Protein AF-A0A920PDA5-F1 (afdb_monomer_lite)

Secondary structure (DSSP, 8-state):
---SEEEEEEEBS-HHHHHHHHHTTT--BSS--EE---HHHH---EEEEEE-GGGPEEEEEE--TT---HHHHHHHHHHHHH---TTSB-S--EEEE--S-HHHHHHHHH--

pLDDT: mean 82.83, std 9.64, range [52.16, 95.06]

Foldseek 3Di:
DDWDFQAFEKEFQDVQVLQVVCVVVVWHWPDPWDWDDPDDQQHTKTWIWTQDPPRHIYIYIYGDPDGNDPVSVVVVVVCVVVDADPSGIDDGDDTHTDDPDPVVVVCVVPVD

Radius of gyration: 15.08 Å; chains: 1; bounding box: 34×31×33 Å

Structure (mmCIF, N/CA/C/O backbone):
data_AF-A0A920PDA5-F1
#
_entry.id   AF-A0A920PDA5-F1
#
loop_
_atom_site.group_PDB
_atom_site.id
_atom_site.type_symbol
_atom_site.label_atom_id
_atom_site.label_alt_id
_atom_site.label_comp_id
_atom_site.label_asym_id
_atom_site.label_entity_id
_atom_site.label_seq_id
_atom_site.pdbx_PDB_ins_code
_atom_site.Cartn_x
_atom_site.Cartn_y
_atom_site.Cartn_z
_atom_site.occupancy
_atom_site.B_iso_or_equiv
_atom_site.auth_seq_id
_atom_site.auth_comp_id
_atom_site.auth_asym_id
_atom_site.auth_atom_id
_atom_site.pdbx_PDB_model_num
ATOM 1 N N . MET A 1 1 ? 9.826 -16.764 -16.885 1.00 57.25 1 MET A N 1
ATOM 2 C CA . MET A 1 1 ? 9.803 -15.631 -15.934 1.00 57.25 1 MET A CA 1
ATOM 3 C C . MET A 1 1 ? 8.397 -15.062 -15.956 1.00 57.25 1 MET A C 1
ATOM 5 O O . MET A 1 1 ? 7.923 -14.759 -17.045 1.00 57.25 1 MET A O 1
ATOM 9 N N . ILE A 1 2 ? 7.713 -15.009 -14.813 1.00 56.50 2 ILE A N 1
ATOM 10 C CA . ILE A 1 2 ? 6.365 -14.430 -14.738 1.00 56.50 2 ILE A CA 1
ATOM 11 C C . ILE A 1 2 ? 6.511 -12.916 -14.937 1.00 56.50 2 ILE A C 1
ATOM 13 O O . ILE A 1 2 ? 7.233 -12.264 -14.188 1.00 56.50 2 ILE A O 1
ATOM 17 N N . ARG A 1 3 ? 5.890 -12.385 -15.994 1.00 66.62 3 ARG A N 1
ATOM 18 C CA . ARG A 1 3 ? 5.798 -10.947 -16.280 1.00 66.62 3 ARG A CA 1
ATOM 19 C C . ARG A 1 3 ? 4.418 -10.485 -15.818 1.00 66.62 3 ARG A C 1
ATOM 21 O O . ARG A 1 3 ? 3.429 -11.048 -16.274 1.00 66.62 3 ARG A O 1
ATOM 28 N N . GLY A 1 4 ? 4.353 -9.513 -14.913 1.00 75.25 4 GLY A N 1
ATOM 29 C CA . GLY A 1 4 ? 3.092 -9.036 -14.340 1.00 75.25 4 GLY A CA 1
ATOM 30 C C . GLY A 1 4 ? 3.295 -8.218 -13.066 1.00 75.25 4 GLY A C 1
ATOM 31 O O . GLY A 1 4 ? 4.436 -7.958 -12.668 1.00 75.25 4 GLY A O 1
ATOM 32 N N . PHE A 1 5 ? 2.186 -7.816 -12.442 1.00 79.69 5 PHE A N 1
ATOM 33 C CA . PHE A 1 5 ? 2.205 -7.162 -11.136 1.00 79.69 5 PHE A CA 1
ATOM 34 C C . PHE A 1 5 ? 2.681 -8.134 -10.059 1.00 79.69 5 PHE A C 1
ATOM 36 O O . PHE A 1 5 ? 2.258 -9.288 -10.021 1.00 79.69 5 PHE A O 1
ATOM 43 N N . TRP A 1 6 ? 3.564 -7.656 -9.191 1.00 83.06 6 TRP A N 1
ATOM 44 C CA . TRP A 1 6 ? 3.911 -8.354 -7.959 1.00 83.06 6 TRP A CA 1
ATOM 45 C C . TRP A 1 6 ? 2.885 -8.056 -6.878 1.00 83.06 6 TRP A C 1
ATOM 47 O O . TRP A 1 6 ? 2.436 -8.975 -6.202 1.00 83.06 6 TRP A O 1
ATOM 57 N N . ASN A 1 7 ? 2.486 -6.790 -6.747 1.00 87.44 7 ASN A N 1
ATOM 58 C CA . ASN A 1 7 ? 1.445 -6.399 -5.815 1.00 87.44 7 ASN A CA 1
ATOM 59 C C . ASN A 1 7 ? 0.748 -5.094 -6.223 1.00 87.44 7 ASN A C 1
ATOM 61 O O . ASN A 1 7 ? 1.267 -4.287 -7.004 1.00 87.44 7 ASN A O 1
ATOM 65 N N . ILE A 1 8 ? -0.421 -4.886 -5.625 1.00 88.06 8 ILE A N 1
ATOM 66 C CA . ILE A 1 8 ? -1.169 -3.628 -5.654 1.00 88.06 8 ILE A CA 1
ATOM 67 C C . ILE A 1 8 ? -1.159 -3.049 -4.239 1.00 88.06 8 ILE A C 1
ATOM 69 O O . ILE A 1 8 ? -1.428 -3.780 -3.284 1.00 88.06 8 ILE A O 1
ATOM 73 N N . ASN A 1 9 ? -0.852 -1.758 -4.091 1.00 86.56 9 ASN A N 1
ATOM 74 C CA . ASN A 1 9 ? -0.862 -1.092 -2.791 1.00 86.56 9 ASN A CA 1
ATOM 75 C C . ASN A 1 9 ? -2.154 -0.289 -2.598 1.00 86.56 9 ASN A C 1
ATOM 77 O O . ASN A 1 9 ? -2.525 0.532 -3.444 1.00 86.56 9 ASN A O 1
ATOM 81 N N . PHE A 1 10 ? -2.794 -0.475 -1.445 1.00 87.12 10 PHE A N 1
ATOM 82 C CA . PHE A 1 10 ? -3.895 0.361 -0.972 1.00 87.12 10 PHE A CA 1
ATOM 83 C C . PHE A 1 10 ? -3.476 1.075 0.300 1.00 87.12 10 PHE A C 1
ATOM 85 O O . PHE A 1 10 ? -2.982 0.447 1.236 1.00 87.12 10 PHE A O 1
ATOM 92 N N . TYR A 1 11 ? -3.717 2.381 0.355 1.00 86.94 11 TYR A N 1
ATOM 93 C CA . TYR A 1 11 ? -3.396 3.161 1.537 1.00 86.94 11 TYR A CA 1
ATOM 94 C C . TYR A 1 11 ? -4.615 3.222 2.455 1.00 86.94 11 TYR A C 1
ATOM 96 O O . TYR A 1 11 ? -5.752 3.405 2.009 1.00 86.94 11 TYR A O 1
ATOM 104 N N . VAL A 1 12 ? -4.388 3.018 3.749 1.00 87.44 12 VAL A N 1
ATOM 105 C CA . VAL A 1 12 ? -5.455 2.896 4.748 1.00 87.44 12 VAL A CA 1
ATOM 106 C C . VAL A 1 12 ? -5.200 3.809 5.937 1.00 87.44 12 VAL A C 1
ATOM 108 O O . VAL A 1 12 ? -4.062 4.048 6.336 1.00 87.44 12 VAL A O 1
ATOM 111 N N . LYS A 1 13 ? -6.287 4.327 6.519 1.00 85.00 13 LYS A N 1
ATOM 112 C CA . LYS A 1 13 ? -6.216 5.220 7.687 1.00 85.00 13 LYS A CA 1
ATOM 113 C C . LYS A 1 13 ? -5.865 4.477 8.977 1.00 85.00 13 LYS A C 1
ATOM 115 O O . LYS A 1 13 ? -5.176 5.023 9.832 1.00 85.00 13 LYS A O 1
ATOM 120 N N . ASP A 1 14 ? -6.441 3.289 9.119 1.00 89.50 14 ASP A N 1
ATOM 121 C CA . ASP A 1 14 ? -6.328 2.417 10.283 1.00 89.50 14 ASP A CA 1
ATOM 122 C C . ASP A 1 14 ? -6.179 0.985 9.772 1.00 89.50 14 ASP A C 1
ATOM 124 O O . ASP A 1 14 ? -7.155 0.339 9.374 1.00 89.50 14 ASP A O 1
ATOM 128 N N . ILE A 1 15 ? -4.936 0.527 9.695 1.00 93.00 15 ILE A N 1
ATOM 129 C CA . ILE A 1 15 ? -4.593 -0.776 9.129 1.00 93.00 15 ILE A CA 1
ATOM 130 C C . ILE A 1 15 ? -5.139 -1.927 9.964 1.00 93.00 15 ILE A C 1
ATOM 132 O O . ILE A 1 15 ? -5.591 -2.914 9.394 1.00 93.00 15 ILE A O 1
ATOM 136 N N . VAL A 1 16 ? -5.183 -1.781 11.291 1.00 93.69 16 VAL A N 1
ATOM 137 C CA . VAL A 1 16 ? -5.701 -2.819 12.190 1.00 93.69 16 VAL A CA 1
ATOM 138 C C . VAL A 1 16 ? -7.187 -3.011 11.925 1.00 93.69 16 VAL A C 1
ATOM 140 O O . VAL A 1 16 ? -7.620 -4.113 11.597 1.00 93.69 16 VAL A O 1
ATOM 143 N N . LYS A 1 17 ? -7.953 -1.916 11.935 1.00 92.38 17 LYS A N 1
ATOM 144 C CA . LYS A 1 17 ? -9.384 -1.959 11.623 1.00 92.38 17 LYS A CA 1
ATOM 145 C C . LYS A 1 17 ? -9.659 -2.447 10.198 1.00 92.38 17 LYS A C 1
ATOM 147 O O . LYS A 1 17 ? -10.647 -3.136 9.956 1.00 92.38 17 LYS A O 1
ATOM 152 N N . SER A 1 18 ? -8.809 -2.081 9.240 1.00 92.38 18 SER A N 1
ATOM 153 C CA . SER A 1 18 ? -8.961 -2.511 7.843 1.00 92.38 18 SER A CA 1
ATOM 154 C C . SER A 1 18 ? -8.770 -4.021 7.697 1.00 92.38 18 SER A C 1
ATOM 156 O O . SER A 1 18 ? -9.578 -4.669 7.031 1.00 92.38 18 SER A O 1
ATOM 158 N N . VAL A 1 19 ? -7.760 -4.588 8.365 1.00 93.31 19 VAL A N 1
ATOM 159 C CA . VAL A 1 19 ? -7.543 -6.041 8.423 1.00 93.31 19 VAL A CA 1
ATOM 160 C C . VAL A 1 19 ? -8.721 -6.738 9.089 1.00 93.31 19 VAL A C 1
ATOM 162 O O . VAL A 1 19 ? -9.255 -7.672 8.505 1.00 93.31 19 VAL A O 1
ATOM 165 N N . GLU A 1 20 ? -9.209 -6.250 10.232 1.00 92.94 20 GLU A N 1
ATOM 166 C CA . GLU A 1 20 ? -10.383 -6.833 10.903 1.00 92.94 20 GLU A CA 1
ATOM 167 C C . GLU A 1 20 ? -11.608 -6.897 9.975 1.00 92.94 20 GLU A C 1
ATOM 169 O O . GLU A 1 20 ? -12.307 -7.911 9.905 1.00 92.94 20 GLU A O 1
ATOM 174 N N . VAL A 1 21 ? -11.862 -5.829 9.210 1.00 91.31 21 VAL A N 1
ATOM 175 C CA . VAL A 1 21 ? -12.962 -5.788 8.234 1.00 91.31 21 VAL A CA 1
ATOM 176 C C . VAL A 1 21 ? -12.761 -6.809 7.113 1.00 91.31 21 VAL A C 1
ATOM 178 O O . VAL A 1 21 ? -13.739 -7.431 6.690 1.00 91.31 21 VAL A O 1
ATOM 181 N N . LEU A 1 22 ? -11.538 -6.990 6.618 1.00 90.56 22 LEU A N 1
ATOM 182 C CA . LEU A 1 22 ? -11.229 -7.965 5.567 1.00 90.56 22 LEU A CA 1
ATOM 183 C C . LEU A 1 22 ? -11.339 -9.405 6.076 1.00 90.56 22 LEU A C 1
ATOM 185 O O . LEU A 1 22 ? -12.024 -10.222 5.456 1.00 90.56 22 LEU A O 1
ATOM 189 N N . GLU A 1 23 ? -10.775 -9.688 7.245 1.00 91.62 23 GLU A N 1
ATOM 190 C CA . GLU A 1 23 ? -10.808 -11.013 7.866 1.00 91.62 23 GLU A CA 1
ATOM 191 C C . GLU A 1 23 ? -12.236 -11.425 8.228 1.00 91.62 23 GLU A C 1
ATOM 193 O O . GLU A 1 23 ? -12.630 -12.564 7.977 1.00 91.62 23 GLU A O 1
ATOM 198 N N . SER A 1 24 ? -13.075 -10.485 8.689 1.00 92.69 24 SER A N 1
ATOM 199 C CA . SER A 1 24 ? -14.506 -10.739 8.937 1.00 92.69 24 SER A CA 1
ATOM 200 C C . SER A 1 24 ? -15.290 -11.165 7.687 1.00 92.69 24 SER A C 1
ATOM 202 O O . SER A 1 24 ? -16.394 -11.699 7.794 1.00 92.69 24 SER A O 1
ATOM 204 N N . LYS A 1 25 ? -14.726 -10.937 6.496 1.00 90.56 25 LYS A N 1
ATOM 205 C CA . LYS A 1 25 ? -15.290 -11.313 5.194 1.00 90.56 25 LYS A CA 1
ATOM 206 C C . LYS A 1 25 ? -14.588 -12.517 4.559 1.00 90.56 25 LYS A C 1
ATOM 208 O O . LYS A 1 25 ? -14.919 -12.864 3.429 1.00 90.56 25 LYS A O 1
ATOM 213 N N . GLY A 1 26 ? -13.649 -13.148 5.266 1.00 90.50 26 GLY A N 1
ATOM 214 C CA . GLY A 1 26 ? -12.903 -14.315 4.792 1.00 90.50 26 GLY A CA 1
ATOM 215 C C . GLY A 1 26 ? -11.648 -13.995 3.976 1.00 90.50 26 GLY A C 1
ATOM 216 O O . GLY A 1 26 ? -11.093 -14.907 3.370 1.00 90.50 26 GLY A O 1
ATOM 217 N N . TYR A 1 27 ? -11.193 -12.737 3.953 1.00 89.56 27 TYR A N 1
ATOM 218 C CA . TYR A 1 27 ? -9.916 -12.350 3.345 1.00 89.56 27 TYR A CA 1
ATOM 219 C C . TYR A 1 27 ? -8.849 -12.267 4.434 1.00 89.56 27 TYR A C 1
ATOM 221 O O . TYR A 1 27 ? -8.855 -11.336 5.238 1.00 89.56 27 TYR A O 1
ATOM 229 N N . PHE A 1 28 ? -7.959 -13.255 4.480 1.00 89.69 28 PHE A N 1
ATOM 230 C CA . PHE A 1 28 ? -7.001 -13.400 5.572 1.00 89.69 28 PHE A CA 1
ATOM 231 C C . PHE A 1 28 ? -5.659 -12.748 5.262 1.00 89.69 28 PHE A C 1
ATOM 233 O O . PHE A 1 28 ? -5.143 -12.838 4.146 1.00 89.69 28 PHE A O 1
ATOM 240 N N . SER A 1 29 ? -5.096 -12.093 6.273 1.00 93.00 29 SER A N 1
ATOM 241 C CA . SER A 1 29 ? -3.758 -11.526 6.196 1.00 93.00 29 SER A CA 1
ATOM 242 C C . SER A 1 29 ? -2.683 -12.615 6.304 1.00 93.00 29 SER A C 1
ATOM 244 O O . SER A 1 29 ? -2.848 -13.614 7.006 1.00 93.00 29 SER A O 1
ATOM 246 N N . TRP A 1 30 ? -1.556 -12.432 5.612 1.00 93.62 30 TRP A N 1
ATOM 247 C CA . TRP A 1 30 ? -0.409 -13.352 5.693 1.00 93.62 30 TRP A CA 1
ATOM 248 C C . TRP A 1 30 ? 0.312 -13.259 7.043 1.00 93.62 30 TRP A C 1
ATOM 250 O O . TRP A 1 30 ? 0.988 -14.193 7.475 1.00 93.62 30 TRP A O 1
ATOM 260 N N . SER A 1 31 ? 0.177 -12.113 7.707 1.00 93.94 31 SER A N 1
ATOM 261 C CA . SER A 1 31 ? 0.748 -11.813 9.012 1.00 93.94 31 SER A CA 1
ATOM 262 C C . SER A 1 31 ? -0.061 -10.719 9.697 1.00 93.94 31 SER A C 1
ATOM 264 O O . SER A 1 31 ? -0.898 -10.063 9.088 1.00 93.94 31 SER A O 1
ATOM 266 N N . LYS A 1 32 ? 0.253 -10.442 10.963 1.00 94.38 32 LYS A N 1
ATOM 267 C CA . LYS A 1 32 ? -0.220 -9.208 11.600 1.00 94.38 32 LYS A CA 1
ATOM 268 C C . LYS A 1 32 ? 0.402 -7.978 10.914 1.00 94.38 32 LYS A C 1
ATOM 270 O O . LYS A 1 32 ? 1.517 -8.108 10.399 1.00 94.38 32 LYS A O 1
ATOM 275 N N . PRO A 1 33 ? -0.262 -6.804 10.962 1.00 94.75 33 PRO A N 1
ATOM 276 C CA . PRO A 1 33 ? 0.346 -5.541 10.560 1.00 94.75 33 PRO A CA 1
ATOM 277 C C . PRO A 1 33 ? 1.667 -5.304 11.283 1.00 94.75 33 PRO A C 1
ATOM 279 O O . PRO A 1 33 ? 1.737 -5.440 12.509 1.00 94.75 33 PRO A O 1
ATOM 282 N N . ALA A 1 34 ? 2.700 -4.968 10.520 1.00 93.06 34 ALA A N 1
ATOM 283 C CA . ALA A 1 34 ? 4.049 -4.785 11.026 1.00 93.06 34 ALA A CA 1
ATOM 284 C C . ALA A 1 34 ? 4.623 -3.447 10.574 1.00 93.06 34 ALA A C 1
ATOM 286 O O . ALA A 1 34 ? 4.370 -2.972 9.471 1.00 93.06 34 ALA A O 1
ATOM 287 N N . GLU A 1 35 ? 5.398 -2.839 11.461 1.00 88.94 35 GLU A N 1
ATOM 288 C CA . GLU A 1 35 ? 6.170 -1.641 11.174 1.00 88.94 35 GLU A CA 1
ATOM 289 C C . GLU A 1 35 ? 7.402 -1.989 10.330 1.00 88.94 35 GLU A C 1
ATOM 291 O O . GLU A 1 35 ? 8.157 -2.905 10.664 1.00 88.94 35 GLU A O 1
ATOM 296 N N . HIS A 1 36 ? 7.628 -1.234 9.256 1.00 81.31 36 HIS A N 1
ATOM 297 C CA . HIS A 1 36 ? 8.793 -1.383 8.390 1.00 81.31 36 HIS A CA 1
ATOM 298 C C . HIS A 1 36 ? 9.604 -0.092 8.380 1.00 81.31 36 HIS A C 1
ATOM 300 O O . HIS A 1 36 ? 9.106 0.958 7.986 1.00 81.31 36 HIS A O 1
ATOM 306 N N . GLN A 1 37 ? 10.869 -0.155 8.795 1.00 76.38 37 GLN A N 1
ATOM 307 C CA . GLN A 1 37 ? 11.763 0.998 8.728 1.00 76.38 37 GLN A CA 1
ATOM 308 C C . GLN A 1 37 ? 12.373 1.091 7.325 1.00 76.38 37 GLN A C 1
ATOM 310 O O . GLN A 1 37 ? 13.246 0.299 6.965 1.00 76.38 37 GLN A O 1
ATOM 315 N N . ILE A 1 38 ? 11.904 2.047 6.522 1.00 69.94 38 ILE A N 1
ATOM 316 C CA . ILE A 1 38 ? 12.354 2.236 5.135 1.00 69.94 38 ILE A CA 1
ATOM 317 C C . ILE A 1 38 ? 13.318 3.425 5.078 1.00 69.94 38 ILE A C 1
ATOM 319 O O . ILE A 1 38 ? 12.997 4.492 4.575 1.00 69.94 38 ILE A O 1
ATOM 323 N N . GLY A 1 39 ? 14.524 3.253 5.614 1.00 67.44 39 GLY A N 1
ATOM 324 C CA . GLY A 1 39 ? 15.509 4.337 5.687 1.00 67.44 39 GLY A CA 1
ATOM 325 C C . GLY A 1 39 ? 15.091 5.492 6.610 1.00 67.44 39 GLY A C 1
ATOM 326 O O . GLY A 1 39 ? 13.976 5.547 7.126 1.00 67.44 39 GLY A O 1
ATOM 327 N N . ASP A 1 40 ? 16.015 6.423 6.837 1.00 70.56 40 ASP A N 1
ATOM 328 C CA . ASP A 1 40 ? 15.900 7.355 7.968 1.00 70.56 40 ASP A CA 1
ATOM 329 C C . ASP A 1 40 ? 14.834 8.448 7.768 1.00 70.56 40 ASP A C 1
ATOM 331 O O . ASP A 1 40 ? 14.201 8.876 8.729 1.00 70.56 40 ASP A O 1
ATOM 335 N N . ASN A 1 41 ? 14.565 8.849 6.521 1.00 71.44 41 ASN A N 1
ATOM 336 C CA . ASN A 1 41 ? 13.709 10.009 6.227 1.00 71.44 41 ASN A CA 1
ATOM 337 C C . ASN A 1 41 ? 12.255 9.639 5.879 1.00 71.44 41 ASN A C 1
ATOM 339 O O . ASN A 1 41 ? 11.389 10.508 5.825 1.00 71.44 41 ASN A O 1
ATOM 343 N N . VAL A 1 42 ? 11.964 8.365 5.598 1.00 71.56 42 VAL A N 1
ATOM 344 C CA . VAL A 1 42 ? 10.621 7.905 5.185 1.00 71.56 42 VAL A CA 1
ATOM 345 C C . VAL A 1 42 ? 9.712 7.730 6.404 1.00 71.56 42 VAL A C 1
ATOM 347 O O . VAL A 1 42 ? 8.500 7.920 6.298 1.00 71.56 42 VAL A O 1
ATOM 350 N N . GLY A 1 43 ? 10.292 7.451 7.573 1.00 78.94 43 GLY A N 1
ATOM 351 C CA . GLY A 1 43 ? 9.572 7.042 8.774 1.00 78.94 43 GLY A CA 1
ATOM 352 C C . GLY A 1 43 ? 9.241 5.549 8.753 1.00 78.94 43 GLY A C 1
ATOM 353 O O . GLY A 1 43 ? 9.839 4.775 8.005 1.00 78.94 43 GLY A O 1
ATOM 354 N N . THR A 1 44 ? 8.274 5.155 9.581 1.00 83.81 44 THR A N 1
ATOM 355 C CA . THR A 1 44 ? 7.905 3.748 9.776 1.00 83.81 44 THR A CA 1
ATOM 356 C C . THR A 1 44 ? 6.467 3.503 9.309 1.00 83.81 44 THR A C 1
ATOM 358 O O . THR A 1 44 ? 5.538 3.638 10.112 1.00 83.81 44 THR A O 1
ATOM 361 N N . PRO A 1 45 ? 6.228 3.228 8.011 1.00 88.25 45 PRO A N 1
ATOM 362 C CA . PRO A 1 45 ? 4.935 2.719 7.567 1.00 88.25 45 PRO A CA 1
ATOM 363 C C . PRO A 1 45 ? 4.590 1.403 8.270 1.00 88.25 45 PRO A C 1
ATOM 365 O O . PRO A 1 45 ? 5.472 0.628 8.647 1.00 88.25 45 PRO A O 1
ATOM 368 N N . ILE A 1 46 ? 3.290 1.150 8.415 1.00 92.94 46 ILE A N 1
ATOM 369 C CA . ILE A 1 46 ? 2.777 -0.156 8.834 1.00 92.94 46 ILE A CA 1
ATOM 370 C C . ILE A 1 46 ? 2.224 -0.847 7.597 1.00 92.94 46 ILE A C 1
ATOM 372 O O . ILE A 1 46 ? 1.413 -0.250 6.885 1.00 92.94 46 ILE A O 1
ATOM 376 N N . GLU A 1 47 ? 2.636 -2.086 7.355 1.00 93.31 47 GLU A N 1
ATOM 377 C CA . GLU A 1 47 ? 2.223 -2.859 6.186 1.00 93.31 47 GLU A CA 1
ATOM 378 C C . GLU A 1 47 ? 1.686 -4.240 6.564 1.00 93.31 47 GLU A C 1
ATOM 380 O O . GLU A 1 47 ? 2.002 -4.798 7.621 1.0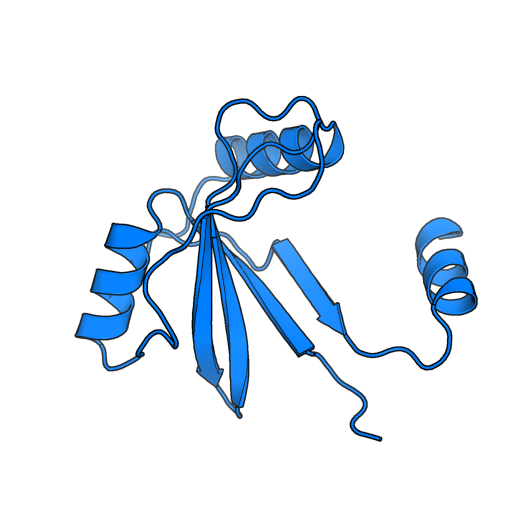0 93.31 47 GLU A O 1
ATOM 385 N N . VAL A 1 48 ? 0.835 -4.782 5.694 1.00 95.06 48 VAL A N 1
ATOM 386 C CA . VAL A 1 48 ? 0.354 -6.164 5.753 1.00 95.06 48 VAL A CA 1
ATOM 387 C C . VAL A 1 48 ? -0.104 -6.613 4.372 1.00 95.06 48 VAL A C 1
ATOM 389 O O . VAL A 1 48 ? -0.740 -5.855 3.638 1.00 95.06 48 VAL A O 1
ATOM 392 N N . ILE A 1 49 ? 0.174 -7.873 4.044 1.00 94.00 49 ILE A N 1
ATOM 393 C CA . ILE A 1 49 ? -0.258 -8.480 2.788 1.00 94.00 49 ILE A CA 1
ATOM 394 C C . ILE A 1 49 ? -1.521 -9.310 3.019 1.00 94.00 49 ILE A C 1
ATOM 396 O O . ILE A 1 49 ? -1.619 -10.061 3.992 1.00 94.00 49 ILE A O 1
ATOM 400 N N . VAL A 1 50 ? -2.476 -9.168 2.104 1.00 92.56 50 VAL A N 1
ATOM 401 C CA . VAL A 1 50 ? -3.720 -9.937 2.025 1.00 92.56 50 VAL A CA 1
ATOM 402 C C . VAL A 1 50 ? -3.824 -10.547 0.627 1.00 92.56 50 VAL A C 1
ATOM 404 O O . VAL A 1 50 ? -3.408 -9.931 -0.360 1.00 92.56 50 VAL A O 1
ATOM 407 N N . ASP A 1 51 ? -4.398 -11.745 0.529 1.00 88.75 51 ASP A N 1
ATOM 408 C CA . ASP A 1 51 ? -4.680 -12.364 -0.766 1.00 88.75 51 ASP A CA 1
ATOM 409 C C . ASP A 1 51 ? -5.759 -11.583 -1.527 1.00 88.75 51 ASP A C 1
ATOM 411 O O . ASP A 1 51 ? -6.887 -11.406 -1.057 1.00 88.75 51 ASP A O 1
ATOM 415 N N . GLY A 1 52 ? -5.405 -11.115 -2.722 1.00 83.00 52 GLY A N 1
ATOM 416 C CA . GLY A 1 52 ? -6.328 -10.503 -3.665 1.00 83.00 52 GLY A CA 1
ATOM 417 C C . GLY A 1 52 ? -6.886 -11.496 -4.691 1.00 83.00 52 GLY A C 1
ATOM 418 O O . GLY A 1 52 ? -6.489 -12.665 -4.739 1.00 83.00 52 GLY A O 1
ATOM 419 N N . PRO A 1 53 ? -7.808 -11.033 -5.553 1.00 79.31 53 PRO A N 1
ATOM 420 C CA . PRO A 1 53 ? -8.316 -11.820 -6.673 1.00 79.31 53 PRO A CA 1
ATOM 421 C C . PRO A 1 53 ? -7.191 -12.345 -7.573 1.00 79.31 53 PRO A C 1
ATOM 423 O O . PRO A 1 53 ? -6.162 -11.690 -7.745 1.00 79.31 53 PRO A O 1
ATOM 426 N N . ASP A 1 54 ? -7.397 -13.532 -8.147 1.00 81.88 54 ASP A N 1
ATOM 427 C CA . ASP A 1 54 ? -6.475 -14.178 -9.094 1.00 81.88 54 ASP A CA 1
ATOM 428 C C . ASP A 1 54 ? -5.039 -14.381 -8.568 1.00 81.88 54 ASP A C 1
ATOM 430 O O . ASP A 1 54 ? -4.093 -14.540 -9.340 1.00 81.88 54 ASP A O 1
ATOM 434 N N . GLY A 1 55 ? -4.867 -14.398 -7.241 1.00 78.19 55 GLY A N 1
ATOM 435 C CA . GLY A 1 55 ? -3.569 -14.585 -6.590 1.00 78.19 55 GLY A CA 1
ATOM 436 C C . GLY A 1 55 ? -2.670 -13.347 -6.619 1.00 78.19 55 GLY A C 1
ATOM 437 O O . GLY A 1 55 ? -1.474 -13.461 -6.350 1.00 78.19 55 GLY A O 1
ATOM 438 N N . ILE A 1 56 ? -3.212 -12.169 -6.946 1.00 85.44 56 ILE A N 1
ATOM 439 C CA . ILE A 1 56 ? -2.477 -10.905 -6.840 1.00 85.44 56 ILE A CA 1
ATOM 440 C C . ILE A 1 56 ? -2.340 -10.538 -5.360 1.00 85.44 56 ILE A C 1
ATOM 442 O O . ILE A 1 56 ? -3.335 -10.445 -4.644 1.00 85.44 56 ILE A O 1
ATOM 446 N N . ALA A 1 57 ? -1.116 -10.269 -4.908 1.00 89.69 57 ALA A N 1
ATOM 447 C CA . ALA A 1 57 ? -0.886 -9.783 -3.553 1.00 89.69 57 ALA A CA 1
ATOM 448 C C . ALA A 1 57 ? -1.420 -8.348 -3.393 1.00 89.69 57 ALA A C 1
ATOM 450 O O . ALA A 1 57 ? -1.078 -7.448 -4.171 1.00 89.69 57 ALA A O 1
ATOM 451 N N . ILE A 1 58 ? -2.233 -8.118 -2.362 1.00 90.69 58 ILE A N 1
ATOM 452 C CA . ILE A 1 58 ? -2.678 -6.784 -1.954 1.00 90.69 58 ILE A CA 1
ATOM 453 C C . ILE A 1 58 ? -1.854 -6.363 -0.741 1.00 90.69 58 ILE A C 1
ATOM 455 O O . ILE A 1 58 ? -1.928 -7.003 0.303 1.00 90.69 58 ILE A O 1
ATOM 459 N N . ASN A 1 59 ? -1.091 -5.278 -0.867 1.00 91.75 59 ASN A N 1
ATOM 460 C CA . ASN A 1 59 ? -0.379 -4.675 0.257 1.00 91.75 59 ASN A CA 1
ATOM 461 C C . ASN A 1 59 ? -1.210 -3.517 0.816 1.00 91.75 59 ASN A C 1
ATOM 463 O O . ASN A 1 59 ? -1.462 -2.533 0.114 1.00 91.75 59 ASN A O 1
ATOM 467 N N . LEU A 1 60 ? -1.657 -3.627 2.064 1.00 91.69 60 LEU A N 1
ATOM 468 C CA . LEU A 1 60 ? -2.245 -2.496 2.771 1.00 91.69 60 LEU A CA 1
ATOM 469 C C . LEU A 1 60 ? -1.129 -1.712 3.444 1.00 91.69 60 LEU A C 1
ATOM 471 O O . LEU A 1 60 ? -0.349 -2.283 4.200 1.00 91.69 60 LEU A O 1
ATOM 475 N N . VAL A 1 61 ? -1.098 -0.405 3.212 1.00 90.31 61 VAL A N 1
ATOM 476 C CA . VAL A 1 61 ? -0.069 0.486 3.747 1.00 90.31 61 VAL A CA 1
ATOM 477 C C . VAL A 1 61 ? -0.728 1.590 4.560 1.00 90.31 61 VAL A C 1
ATOM 479 O O . VAL A 1 61 ? -1.539 2.366 4.053 1.00 90.31 61 VAL A O 1
ATOM 482 N N . GLN A 1 62 ? -0.359 1.709 5.827 1.00 89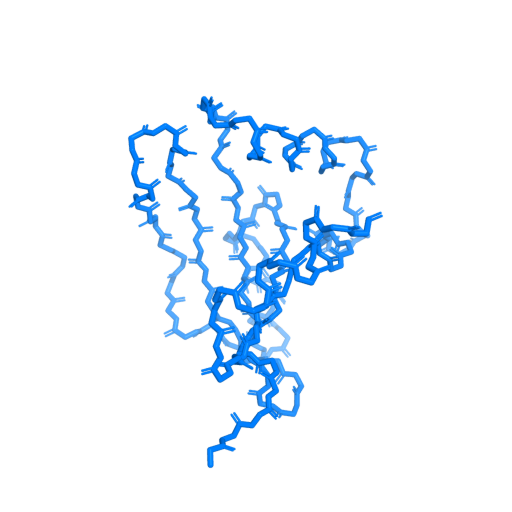.94 62 GLN A N 1
ATOM 483 C CA . GLN A 1 62 ? -0.654 2.896 6.619 1.00 89.94 62 GLN A CA 1
ATOM 484 C C . GLN A 1 62 ? 0.581 3.786 6.644 1.00 89.94 62 GLN A C 1
ATOM 486 O O . GLN A 1 62 ? 1.618 3.419 7.200 1.00 89.94 62 GLN A O 1
ATOM 491 N N . LEU A 1 63 ? 0.451 4.967 6.039 1.00 87.94 63 LEU A N 1
ATOM 492 C CA . LEU A 1 63 ? 1.543 5.929 5.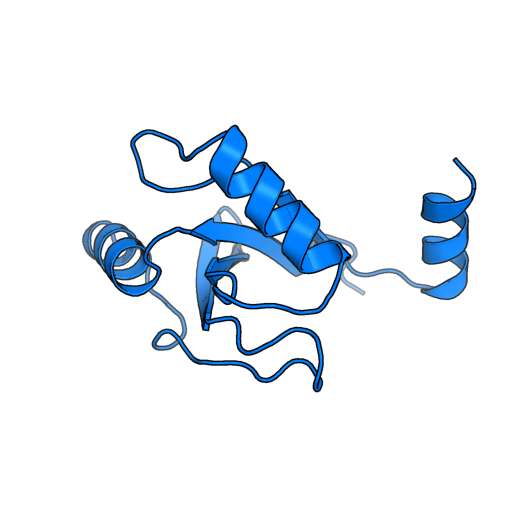950 1.00 87.94 63 LEU A CA 1
ATOM 493 C C . LEU A 1 63 ? 1.964 6.429 7.341 1.00 87.94 63 LEU A C 1
ATOM 495 O O . LEU A 1 63 ? 1.115 6.623 8.221 1.00 87.94 63 LEU A O 1
ATOM 499 N N . PRO A 1 64 ? 3.264 6.695 7.541 1.00 84.94 64 PRO A N 1
ATOM 500 C CA . PRO A 1 64 ? 3.747 7.301 8.768 1.00 84.94 64 PRO A CA 1
ATOM 501 C C . PRO A 1 64 ? 3.217 8.732 8.896 1.00 84.94 64 PRO A C 1
ATOM 503 O O . PRO A 1 64 ? 3.200 9.504 7.938 1.00 84.94 64 PRO A O 1
ATOM 506 N N . LYS A 1 65 ? 2.809 9.111 10.111 1.00 74.00 65 LYS A N 1
ATOM 507 C CA . LYS A 1 65 ? 2.188 10.422 10.373 1.00 74.00 65 LYS A CA 1
ATOM 508 C C . LYS A 1 65 ? 3.136 11.607 10.151 1.00 74.00 65 LYS A C 1
ATOM 510 O O . LYS A 1 65 ? 2.665 12.686 9.816 1.00 74.00 65 LYS A O 1
ATOM 515 N N . ASN A 1 66 ? 4.443 11.395 10.327 1.00 74.88 66 ASN A N 1
ATOM 516 C CA . ASN A 1 66 ? 5.458 12.450 10.380 1.00 74.88 66 ASN A CA 1
ATOM 517 C C . ASN A 1 66 ? 6.660 12.140 9.465 1.00 74.88 66 ASN A C 1
ATOM 519 O O . ASN A 1 66 ? 7.801 12.220 9.907 1.00 74.88 66 ASN A O 1
ATOM 523 N N . SER A 1 67 ? 6.421 11.717 8.220 1.00 80.19 67 SER A N 1
ATOM 524 C CA . SER A 1 67 ? 7.520 11.494 7.268 1.00 80.19 67 SER A CA 1
ATOM 525 C C . SER A 1 67 ? 8.216 12.806 6.897 1.00 80.19 67 SER A C 1
ATOM 527 O O . SER A 1 67 ? 7.539 13.800 6.625 1.00 80.19 67 SER A O 1
ATOM 529 N N . GLU A 1 68 ? 9.546 12.802 6.813 1.00 81.56 68 GLU A N 1
ATOM 530 C CA . GLU A 1 68 ? 10.334 13.906 6.244 1.00 81.56 68 GLU A CA 1
ATOM 531 C C . GLU A 1 68 ? 10.585 13.720 4.736 1.00 81.56 68 GLU A C 1
ATOM 533 O O . GLU A 1 68 ? 11.115 14.605 4.070 1.00 81.56 68 GLU A O 1
ATOM 538 N N . ASN A 1 69 ? 10.185 12.577 4.172 1.00 85.75 69 ASN A N 1
ATOM 539 C CA . ASN A 1 69 ? 10.335 12.273 2.758 1.00 85.75 69 ASN A CA 1
ATOM 540 C C . ASN A 1 69 ? 9.248 12.967 1.923 1.00 85.75 69 ASN A C 1
ATOM 542 O O . ASN A 1 69 ? 8.059 12.723 2.125 1.00 85.75 69 ASN A O 1
ATOM 546 N N . GLU A 1 70 ? 9.658 13.772 0.940 1.00 82.19 70 GLU A N 1
ATOM 547 C CA . GLU A 1 70 ? 8.749 14.556 0.091 1.00 82.19 70 GLU A CA 1
ATOM 548 C C . GLU A 1 70 ? 7.703 13.688 -0.626 1.00 82.19 70 GLU A C 1
ATOM 550 O O . GLU A 1 70 ? 6.517 14.006 -0.586 1.00 82.19 70 GLU A O 1
ATOM 555 N N . SER A 1 71 ? 8.093 12.545 -1.202 1.00 80.12 71 SER A N 1
ATOM 556 C CA . SER A 1 71 ? 7.153 11.656 -1.901 1.00 80.12 71 SER A CA 1
ATOM 557 C C . SER A 1 71 ? 6.108 11.054 -0.958 1.00 80.12 71 SER A C 1
ATOM 559 O O . SER A 1 71 ? 4.935 10.954 -1.314 1.00 80.12 71 SER A O 1
ATOM 561 N N . ILE A 1 72 ? 6.492 10.687 0.269 1.00 81.00 72 ILE A N 1
ATOM 562 C CA . ILE A 1 72 ? 5.528 10.224 1.278 1.00 81.00 72 ILE A CA 1
ATOM 563 C C . ILE A 1 72 ? 4.634 11.368 1.749 1.00 81.00 72 ILE A C 1
ATOM 565 O O . ILE A 1 72 ? 3.437 11.163 1.933 1.00 81.00 72 ILE A O 1
ATOM 569 N N . GLN A 1 73 ? 5.172 12.574 1.918 1.00 81.44 73 GLN A N 1
ATOM 570 C CA . GLN A 1 73 ? 4.369 13.747 2.263 1.00 81.44 73 GLN A CA 1
ATOM 571 C C . GLN A 1 73 ? 3.332 14.059 1.180 1.00 81.44 73 GLN A C 1
ATOM 573 O O . GLN A 1 73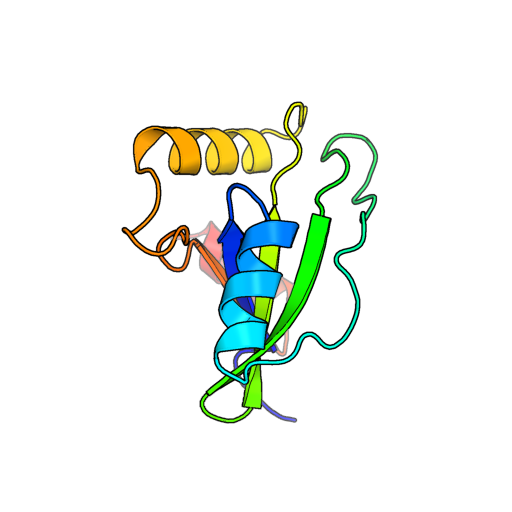 ? 2.183 14.360 1.510 1.00 81.44 73 GLN A O 1
ATOM 578 N N . GLU A 1 74 ? 3.691 13.936 -0.097 1.00 81.25 74 GLU A N 1
ATOM 579 C CA . GLU A 1 74 ? 2.757 14.060 -1.219 1.00 81.25 74 GLU A CA 1
ATOM 580 C C . GLU A 1 74 ? 1.664 12.990 -1.167 1.00 81.25 74 GLU A C 1
ATOM 582 O O . GLU A 1 74 ? 0.486 13.330 -1.294 1.00 81.25 74 GLU A O 1
ATOM 587 N N . MET A 1 75 ? 2.013 11.728 -0.890 1.00 79.44 75 MET A N 1
ATOM 588 C CA . MET A 1 75 ? 1.029 10.654 -0.699 1.00 79.44 75 MET A CA 1
ATOM 589 C C . MET A 1 75 ? 0.111 10.927 0.499 1.00 79.44 75 MET A C 1
ATOM 591 O O . MET A 1 75 ? -1.107 10.795 0.381 1.00 79.44 75 MET A O 1
ATOM 595 N N . CYS A 1 76 ? 0.659 11.371 1.633 1.00 79.75 76 CYS A N 1
ATOM 596 C CA . CYS A 1 76 ? -0.108 11.775 2.812 1.00 79.75 76 CYS A CA 1
ATOM 597 C C . CYS A 1 76 ? -1.062 12.930 2.488 1.00 79.75 76 CYS A C 1
ATOM 599 O O . CYS A 1 76 ? -2.222 12.921 2.900 1.00 79.75 76 CYS A O 1
ATOM 601 N N . LYS A 1 77 ? -0.597 13.934 1.739 1.00 79.75 77 LYS A N 1
ATOM 602 C CA . LYS A 1 77 ? -1.413 15.074 1.315 1.00 79.75 77 LYS A CA 1
ATOM 603 C C . LYS A 1 77 ? -2.525 14.627 0.372 1.00 79.75 77 LYS A C 1
ATOM 605 O O . LYS A 1 77 ? -3.677 14.970 0.615 1.00 79.75 77 LYS A O 1
ATOM 610 N N . PHE A 1 78 ? -2.205 13.820 -0.638 1.00 78.31 78 PHE A N 1
ATOM 611 C CA . PHE A 1 78 ? -3.181 13.240 -1.558 1.00 78.31 78 PHE A CA 1
ATOM 612 C C . PHE A 1 78 ? -4.246 12.432 -0.806 1.00 78.31 78 PHE A C 1
ATOM 614 O O . PHE A 1 78 ? -5.438 12.634 -1.03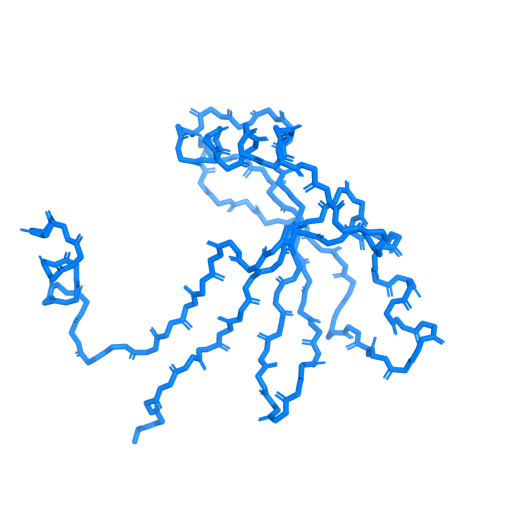8 1.00 78.31 78 PHE A O 1
ATOM 621 N N . PHE A 1 79 ? -3.827 11.586 0.140 1.00 76.44 79 PHE A N 1
ATOM 622 C CA . PHE A 1 79 ? -4.715 10.808 1.004 1.00 76.44 79 PHE A CA 1
ATOM 623 C C . PHE A 1 79 ? -5.654 11.705 1.816 1.00 76.44 79 PHE A C 1
ATOM 625 O O . PHE A 1 79 ? -6.865 11.502 1.833 1.00 76.44 79 PHE A O 1
ATOM 632 N N . ASN A 1 80 ? -5.110 12.737 2.462 1.00 76.75 80 ASN A N 1
ATOM 633 C CA . ASN A 1 80 ? -5.895 13.649 3.290 1.00 76.75 80 ASN A CA 1
ATOM 634 C C . ASN A 1 80 ? -6.856 14.523 2.471 1.00 76.75 80 ASN A C 1
ATOM 636 O O . ASN A 1 80 ? -7.921 14.878 2.970 1.00 76.75 80 ASN A O 1
ATOM 640 N N . THR A 1 81 ? -6.495 14.884 1.236 1.00 79.50 81 THR A N 1
ATOM 641 C CA . THR A 1 81 ? -7.334 15.707 0.352 1.00 79.50 81 THR A CA 1
ATOM 642 C C . THR A 1 81 ? -8.460 14.908 -0.297 1.00 79.50 81 THR A C 1
ATOM 644 O O . THR A 1 81 ? -9.585 15.397 -0.344 1.00 79.50 81 THR A O 1
ATOM 647 N N . ASN A 1 82 ? -8.183 13.698 -0.786 1.00 75.69 82 ASN A N 1
ATOM 648 C CA . ASN A 1 82 ? -9.165 12.897 -1.528 1.00 75.69 82 ASN A CA 1
ATOM 649 C C . ASN A 1 82 ? -9.955 11.931 -0.631 1.00 75.69 82 ASN A C 1
ATOM 651 O O . ASN A 1 82 ? -11.000 11.425 -1.033 1.00 75.69 82 ASN A O 1
ATOM 655 N N . GLY A 1 83 ? -9.491 11.711 0.601 1.00 71.31 83 GLY A N 1
ATOM 656 C CA . GLY A 1 83 ? -10.150 10.861 1.581 1.00 71.31 83 GLY A CA 1
ATOM 657 C C . GLY A 1 83 ? -10.104 9.376 1.221 1.00 71.31 83 GLY A C 1
ATOM 658 O O . GLY A 1 83 ? -9.242 8.899 0.485 1.00 71.31 83 GLY A O 1
ATOM 659 N N . THR A 1 84 ? -11.045 8.630 1.792 1.00 71.94 84 THR A N 1
ATOM 660 C CA . THR A 1 84 ? -11.219 7.196 1.552 1.00 71.94 84 THR A CA 1
ATOM 661 C C . THR A 1 84 ? -12.612 6.924 1.007 1.00 71.94 84 THR A C 1
ATOM 663 O O . THR A 1 84 ? -13.561 7.647 1.312 1.00 71.94 84 THR A O 1
ATOM 666 N N . THR A 1 85 ? -12.764 5.811 0.296 1.00 71.31 85 THR A N 1
ATOM 667 C CA . THR A 1 85 ? -14.073 5.207 0.021 1.00 71.31 85 THR A CA 1
ATOM 668 C C . THR A 1 85 ? -14.848 4.957 1.322 1.00 71.31 85 THR A C 1
ATOM 670 O O . THR A 1 85 ? -14.267 4.889 2.409 1.00 71.31 85 THR A O 1
ATOM 673 N N . GLU A 1 86 ? -16.161 4.719 1.228 1.00 67.00 86 GLU A N 1
ATOM 674 C CA . GLU A 1 86 ? -17.008 4.357 2.382 1.00 67.00 86 GLU A CA 1
ATOM 675 C C . GLU A 1 86 ? -16.517 3.113 3.146 1.00 67.00 86 GLU A C 1
ATOM 677 O O . GLU A 1 86 ? -16.926 2.866 4.281 1.00 67.00 86 GLU A O 1
ATOM 682 N N . LYS A 1 87 ? -15.654 2.300 2.525 1.00 66.06 87 LYS A N 1
ATOM 683 C CA . LYS A 1 87 ? -15.054 1.104 3.126 1.00 66.06 87 LYS A CA 1
ATOM 684 C C . LYS A 1 87 ? -13.685 1.356 3.765 1.00 66.06 87 LYS A C 1
ATOM 686 O O . LYS A 1 87 ? -13.136 0.426 4.339 1.00 66.06 87 LYS A O 1
ATOM 691 N N . GLY A 1 88 ? -13.170 2.586 3.715 1.00 64.38 88 GLY A N 1
ATOM 692 C CA . GLY A 1 88 ? -11.929 2.990 4.385 1.00 64.38 88 GLY A CA 1
ATOM 693 C C . GLY A 1 88 ? -10.652 2.843 3.552 1.00 64.38 88 GLY A C 1
ATOM 694 O O . GLY A 1 88 ? -9.567 3.042 4.091 1.00 64.38 88 GLY A O 1
ATOM 695 N N . PHE A 1 89 ? -10.771 2.540 2.256 1.00 68.25 89 PHE A N 1
ATOM 696 C CA . PHE A 1 89 ? -9.638 2.378 1.334 1.00 68.25 89 PHE A CA 1
ATOM 697 C C . PHE A 1 89 ? -9.510 3.575 0.389 1.00 68.25 89 PHE A C 1
ATOM 699 O O . PHE A 1 89 ? -10.533 4.136 -0.014 1.00 68.25 89 PHE A O 1
ATOM 706 N N . THR A 1 90 ? -8.288 3.938 -0.004 1.00 66.00 90 THR A N 1
ATOM 707 C CA . THR A 1 90 ? -8.052 4.803 -1.174 1.00 66.00 90 THR A CA 1
ATOM 708 C C . THR A 1 90 ? -8.447 4.117 -2.485 1.00 66.00 90 THR A C 1
ATOM 710 O O . THR A 1 90 ? -8.589 2.896 -2.535 1.00 66.00 90 THR A O 1
ATOM 713 N N . GLU A 1 91 ? -8.528 4.881 -3.580 1.00 66.31 91 GLU A N 1
ATOM 714 C CA . GLU A 1 91 ? -8.282 4.320 -4.920 1.00 66.31 91 GLU A CA 1
ATOM 715 C C . GLU A 1 91 ? -6.868 3.696 -4.993 1.00 66.31 91 GLU A C 1
ATOM 717 O O . GLU A 1 91 ? -6.042 3.928 -4.107 1.00 66.31 91 GLU A O 1
ATOM 722 N N . ILE A 1 92 ? -6.572 2.868 -6.005 1.00 61.69 92 ILE A N 1
ATOM 723 C CA . ILE A 1 92 ? -5.229 2.275 -6.159 1.00 61.69 92 ILE A CA 1
ATOM 724 C C . ILE A 1 92 ? -4.221 3.412 -6.354 1.00 61.69 92 ILE A C 1
ATOM 726 O O . ILE A 1 92 ? -4.278 4.116 -7.357 1.00 61.69 92 ILE A O 1
ATOM 730 N N . VAL A 1 93 ? -3.293 3.587 -5.411 1.00 64.12 93 VAL A N 1
ATOM 731 C CA . VAL A 1 93 ? -2.346 4.716 -5.448 1.00 64.12 93 VAL A CA 1
ATOM 732 C C . VAL A 1 93 ? -1.002 4.288 -6.038 1.00 64.12 93 VAL A C 1
ATOM 734 O O . VAL A 1 93 ? -0.392 5.055 -6.776 1.00 64.12 93 VAL A O 1
ATOM 737 N N . THR A 1 94 ? -0.534 3.063 -5.772 1.00 76.50 94 THR A N 1
ATOM 738 C CA . THR A 1 94 ? 0.708 2.542 -6.368 1.00 76.50 94 THR A CA 1
ATOM 739 C C . THR A 1 94 ? 0.609 1.046 -6.669 1.00 76.50 94 THR A C 1
ATOM 741 O O . THR A 1 94 ? -0.140 0.301 -6.036 1.00 76.50 94 THR A O 1
ATOM 744 N N . THR A 1 95 ? 1.386 0.585 -7.647 1.00 84.50 95 THR A N 1
ATOM 745 C CA . THR A 1 95 ? 1.555 -0.839 -7.978 1.00 84.50 95 THR A CA 1
ATOM 746 C C . THR A 1 95 ? 3.039 -1.145 -8.123 1.00 84.50 95 THR A C 1
ATOM 748 O O . THR A 1 95 ? 3.834 -0.239 -8.386 1.00 84.50 95 THR A O 1
ATOM 751 N N . SER A 1 96 ? 3.424 -2.411 -7.981 1.00 83.69 96 SER A N 1
ATOM 752 C CA . SER A 1 96 ? 4.758 -2.870 -8.366 1.00 83.69 96 SER A CA 1
ATOM 753 C C . SER A 1 96 ? 4.655 -4.005 -9.379 1.00 83.69 96 SER A C 1
ATOM 755 O O . SER A 1 96 ? 3.736 -4.826 -9.335 1.00 83.69 96 SER A O 1
ATOM 757 N N . HIS A 1 97 ? 5.580 -4.043 -10.332 1.00 86.00 97 HIS A N 1
ATOM 758 C CA . HIS A 1 97 ? 5.631 -5.080 -11.355 1.00 86.00 97 HIS A CA 1
ATOM 759 C C . HIS A 1 97 ? 7.070 -5.478 -11.654 1.00 86.00 97 HIS A C 1
ATOM 761 O O . HIS A 1 97 ? 8.011 -4.710 -11.450 1.00 86.00 97 HIS A O 1
ATOM 767 N N . CYS A 1 98 ? 7.230 -6.690 -12.175 1.00 85.00 98 CYS A N 1
ATOM 768 C CA . CYS A 1 98 ? 8.529 -7.182 -12.607 1.00 85.00 98 CYS A CA 1
ATOM 769 C C . CYS A 1 98 ? 8.944 -6.535 -13.931 1.00 85.00 98 CYS A C 1
ATOM 771 O O . CYS A 1 98 ? 8.192 -6.586 -14.909 1.00 85.00 98 CYS A O 1
ATOM 773 N N . VAL A 1 99 ? 10.169 -6.016 -13.987 1.00 85.50 99 VAL A N 1
ATOM 774 C CA . VAL A 1 99 ? 10.812 -5.552 -15.221 1.00 85.50 99 VAL A CA 1
ATOM 775 C C . VAL A 1 99 ? 12.097 -6.331 -15.469 1.00 85.50 99 VAL A C 1
ATOM 777 O O . VAL A 1 99 ? 12.773 -6.753 -14.534 1.00 85.50 99 VAL A O 1
ATOM 780 N N . SER A 1 100 ? 12.444 -6.530 -16.741 1.00 88.50 100 SER A N 1
ATOM 781 C CA . SER A 1 100 ? 13.707 -7.176 -17.118 1.00 88.50 100 SER A CA 1
ATOM 782 C C . SER A 1 100 ? 14.920 -6.255 -16.976 1.00 88.50 100 SER A C 1
ATOM 784 O O . SER A 1 100 ? 16.038 -6.751 -16.898 1.00 88.50 100 SER A O 1
ATOM 786 N N . ASP A 1 101 ? 14.701 -4.936 -16.971 1.00 90.19 101 ASP A N 1
ATOM 787 C CA . ASP A 1 101 ? 15.736 -3.910 -16.836 1.00 90.19 101 ASP A CA 1
ATOM 788 C C . ASP A 1 101 ? 15.167 -2.693 -16.086 1.00 90.19 101 ASP A C 1
ATOM 790 O O . ASP A 1 101 ? 14.281 -1.991 -16.584 1.00 90.19 101 ASP A O 1
ATOM 794 N N . THR A 1 102 ? 15.668 -2.455 -14.872 1.00 89.19 102 THR A N 1
ATOM 795 C CA . THR A 1 102 ? 15.220 -1.358 -14.003 1.00 89.19 102 THR A CA 1
ATOM 796 C C . THR A 1 102 ? 15.628 0.018 -14.532 1.00 89.19 102 THR A C 1
ATOM 798 O O . THR A 1 102 ? 14.886 0.982 -14.345 1.00 89.19 102 THR A O 1
ATOM 801 N N . GLN A 1 103 ? 16.779 0.135 -15.201 1.00 90.38 103 GLN A N 1
ATOM 802 C CA . GLN A 1 103 ? 17.259 1.411 -15.735 1.00 90.38 103 GLN A CA 1
ATOM 803 C C . GLN A 1 103 ? 16.416 1.831 -16.941 1.00 90.38 103 GLN A C 1
ATOM 805 O O . GLN A 1 103 ? 15.935 2.963 -16.986 1.00 90.38 103 GLN A O 1
ATOM 810 N N . ALA A 1 104 ? 16.159 0.905 -17.868 1.00 90.50 104 ALA A N 1
ATOM 811 C CA . ALA A 1 104 ? 15.281 1.156 -19.009 1.00 90.50 104 ALA A CA 1
ATOM 812 C C . ALA A 1 104 ? 13.849 1.500 -18.562 1.00 90.50 104 ALA A C 1
ATOM 814 O O . ALA A 1 104 ? 13.241 2.430 -19.093 1.00 90.50 104 ALA A O 1
ATOM 815 N N . ALA A 1 105 ? 13.326 0.801 -17.548 1.00 89.19 105 ALA A N 1
ATOM 816 C CA . ALA A 1 105 ? 12.019 1.106 -16.969 1.00 89.19 105 ALA A CA 1
ATOM 817 C C . ALA A 1 105 ? 11.983 2.511 -16.346 1.00 89.19 105 ALA A C 1
ATOM 819 O O . ALA A 1 105 ? 11.062 3.278 -16.615 1.00 89.19 105 ALA A O 1
ATOM 820 N N . LYS A 1 106 ? 13.003 2.883 -15.563 1.00 89.06 106 LYS A N 1
ATOM 821 C CA . LYS A 1 106 ? 13.107 4.226 -14.976 1.00 89.06 106 LYS A CA 1
ATOM 822 C C . LYS A 1 106 ? 13.111 5.311 -16.050 1.00 89.06 106 LYS A C 1
ATOM 824 O O . LYS A 1 106 ? 12.372 6.281 -15.923 1.00 89.06 106 LYS A O 1
ATOM 829 N N . GLU A 1 107 ? 13.913 5.142 -17.100 1.00 93.12 107 GLU A N 1
ATOM 830 C CA . GLU A 1 107 ? 13.989 6.107 -18.201 1.00 93.12 107 GLU A CA 1
ATOM 831 C C . GLU A 1 107 ? 12.656 6.282 -18.925 1.00 93.12 107 GLU A C 1
ATOM 833 O O . GLU A 1 107 ? 12.320 7.404 -19.295 1.00 93.12 107 GLU A O 1
ATOM 838 N N . PHE A 1 108 ? 11.891 5.203 -19.102 1.00 90.56 108 PHE A N 1
ATOM 839 C CA . PHE A 1 108 ? 10.555 5.268 -19.690 1.00 90.56 108 PHE A CA 1
ATOM 840 C C . PHE A 1 108 ? 9.611 6.157 -18.866 1.00 90.56 108 PHE A C 1
ATOM 842 O O . PHE A 1 108 ? 8.952 7.026 -19.430 1.00 90.56 108 PHE A O 1
ATOM 849 N N . TYR A 1 109 ? 9.578 5.987 -17.540 1.00 86.44 109 TYR A N 1
ATOM 850 C CA . TYR A 1 109 ? 8.684 6.759 -16.669 1.00 86.44 109 TYR A CA 1
ATOM 851 C C . TYR A 1 109 ? 9.149 8.196 -16.414 1.00 86.44 109 TYR A C 1
ATOM 853 O O . TYR A 1 109 ? 8.320 9.046 -16.121 1.00 86.44 109 TYR A O 1
ATOM 861 N N . SER A 1 110 ? 10.453 8.481 -16.491 1.00 84.75 110 SER A N 1
ATOM 862 C CA . SER A 1 110 ? 10.991 9.809 -16.161 1.00 84.75 110 SER A CA 1
ATOM 863 C C . SER A 1 110 ? 11.123 10.760 -17.353 1.00 84.75 110 SER A C 1
ATOM 865 O O . SER A 1 110 ? 11.506 11.910 -17.156 1.00 84.75 110 SER A O 1
ATOM 867 N N . ARG A 1 111 ? 10.954 10.273 -18.589 1.00 82.38 111 ARG A N 1
ATOM 868 C CA . ARG A 1 111 ? 11.149 11.064 -19.822 1.00 82.38 111 ARG A CA 1
ATOM 869 C C . ARG A 1 111 ? 9.849 11.448 -20.537 1.00 82.38 111 ARG A C 1
ATOM 871 O O . ARG A 1 111 ? 9.928 12.154 -21.541 1.00 82.38 111 AR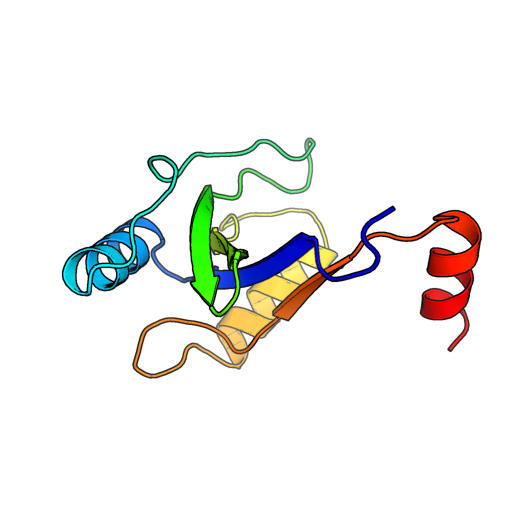G A O 1
ATOM 878 N N . LEU A 1 112 ? 8.704 10.969 -20.057 1.00 52.16 112 LEU A N 1
ATOM 879 C CA . LEU A 1 112 ? 7.369 11.414 -20.470 1.00 52.16 112 LEU A CA 1
ATOM 880 C C . LEU A 1 112 ? 6.897 12.537 -19.545 1.00 52.16 112 LEU A C 1
ATOM 882 O O . LEU A 1 112 ? 6.214 13.446 -20.063 1.00 52.16 112 LEU A O 1
#

Sequence (112 aa):
MIRGFWNINFYVKDIVKSVEVLESKGYFSWSKPAEHQIGDNVGTPIEVIVDGPDGIAINLVQLPKNSENESIQEMCKFFNTNGTTEKGFTEIVTTSHCVSDTQAAKEFYSRL